Protein AF-A0A933E5W0-F1 (afdb_monomer)

Sequence (45 aa):
MNPKTEIYVSTDVEADGPIPGQNSMLSFGSAAYDAGKNLLSTFSA

Radius of gyration: 14.23 Å; Cα contacts (8 Å, |Δi|>4): 77; chains: 1; bounding box: 32×23×33 Å

pLDDT: mean 93.99, std 8.45, range [59.91, 98.75]

Secondary structure (DSSP, 8-state):
-PPPPP-EEEEEEEESSSSBTTB-EEEEEEEEE-TT--EEEEEE-

Structure (mmCIF, N/CA/C/O backbone):
data_AF-A0A933E5W0-F1
#
_entry.id   AF-A0A933E5W0-F1
#
loop_
_atom_site.group_PDB
_atom_site.id
_atom_site.type_symbol
_atom_site.label_atom_id
_atom_site.label_alt_id
_atom_site.label_comp_id
_atom_site.label_asym_id
_atom_site.label_entity_id
_atom_site.label_seq_id
_atom_site.pdbx_PDB_ins_code
_atom_site.Cartn_x
_atom_site.Cartn_y
_atom_site.Cartn_z
_atom_site.occupancy
_atom_site.B_iso_or_equiv
_atom_site.auth_seq_id
_atom_site.auth_comp_id
_atom_site.auth_asym_id
_atom_site.auth_atom_id
_atom_site.pdbx_PDB_model_num
ATOM 1 N N . MET A 1 1 ? -17.379 18.297 18.641 1.00 59.91 1 MET A N 1
ATOM 2 C CA . MET A 1 1 ? -16.896 17.678 17.389 1.00 59.91 1 MET A CA 1
ATOM 3 C C . MET A 1 1 ? -16.208 16.388 17.782 1.00 59.91 1 MET A C 1
ATOM 5 O O . MET A 1 1 ? -15.322 16.456 18.622 1.00 59.91 1 MET A O 1
ATOM 9 N N . ASN A 1 2 ? -16.632 15.236 17.262 1.00 63.28 2 ASN A N 1
ATOM 10 C CA . ASN A 1 2 ? -15.855 14.014 17.464 1.00 63.28 2 ASN A CA 1
ATOM 11 C C . ASN A 1 2 ? -14.538 14.186 16.699 1.00 63.28 2 ASN A C 1
ATOM 13 O O . ASN A 1 2 ? -14.594 14.633 15.547 1.00 63.28 2 ASN A O 1
ATOM 17 N N . PRO A 1 3 ? -13.373 13.902 17.304 1.00 72.25 3 PRO A N 1
ATOM 18 C CA . PRO A 1 3 ? -12.128 13.921 16.557 1.00 72.25 3 PRO A CA 1
ATOM 19 C C . PRO A 1 3 ? -12.277 12.950 15.386 1.00 72.25 3 PRO A C 1
ATOM 21 O O . PRO A 1 3 ? -12.727 11.815 15.556 1.00 72.25 3 PRO A O 1
ATOM 24 N N . LYS A 1 4 ? -11.988 13.436 14.179 1.00 80.06 4 LYS A N 1
ATOM 25 C CA . LYS A 1 4 ? -11.997 12.598 12.984 1.00 80.06 4 LYS A CA 1
ATOM 26 C C . LYS A 1 4 ? -10.943 11.512 13.201 1.00 80.06 4 LYS A C 1
ATOM 28 O O . LYS A 1 4 ? -9.804 11.846 13.510 1.00 80.06 4 LYS A O 1
ATOM 33 N N . THR A 1 5 ? -11.323 10.242 13.087 1.00 88.69 5 THR A N 1
ATOM 34 C CA . THR A 1 5 ? -10.369 9.136 13.215 1.00 88.69 5 THR A C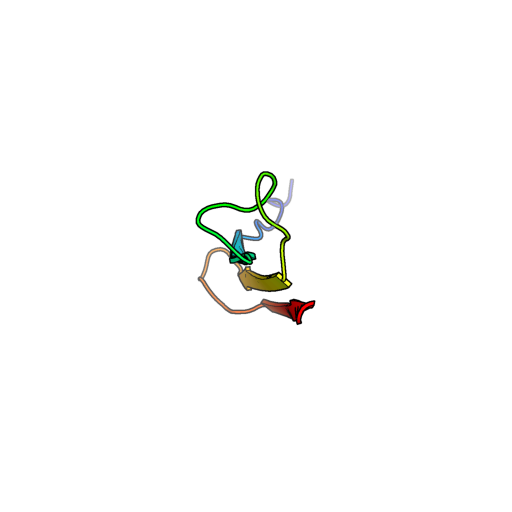A 1
ATOM 35 C C . THR A 1 5 ? -9.308 9.274 12.130 1.00 88.69 5 THR A C 1
ATOM 37 O O . THR A 1 5 ? -9.632 9.286 10.942 1.00 88.69 5 THR A O 1
ATOM 40 N N . GLU A 1 6 ? -8.053 9.422 12.543 1.00 94.88 6 GLU A N 1
ATOM 41 C CA . GLU A 1 6 ? -6.918 9.446 11.627 1.00 94.88 6 GLU A CA 1
ATOM 42 C C . GLU A 1 6 ? -6.633 8.034 11.118 1.00 94.88 6 GLU A C 1
ATOM 44 O O . GLU A 1 6 ? -6.671 7.066 11.881 1.00 94.88 6 GLU A O 1
ATOM 49 N N . ILE A 1 7 ? -6.345 7.931 9.822 1.00 96.44 7 ILE A N 1
ATOM 50 C CA . ILE A 1 7 ? -5.89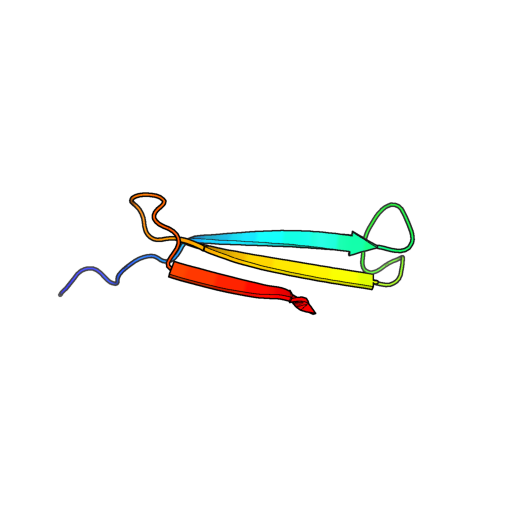2 6.700 9.180 1.00 96.44 7 ILE A CA 1
ATOM 51 C C . ILE A 1 7 ? -4.514 6.976 8.600 1.00 96.44 7 ILE A C 1
ATOM 53 O O . ILE A 1 7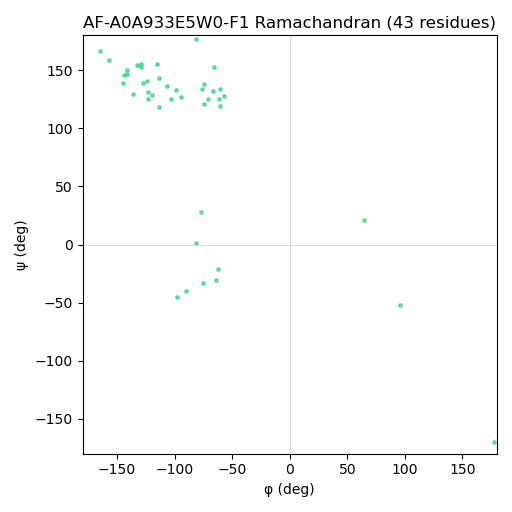 ? -4.323 7.940 7.857 1.00 96.44 7 ILE A O 1
ATOM 57 N N . TYR A 1 8 ? -3.570 6.108 8.930 1.00 97.44 8 TYR A N 1
ATOM 58 C CA . TYR A 1 8 ? -2.199 6.146 8.452 1.00 97.44 8 TYR A CA 1
ATOM 59 C C . TYR A 1 8 ? -2.042 5.076 7.380 1.00 97.44 8 TYR A C 1
ATOM 61 O O . TYR A 1 8 ? -2.348 3.912 7.626 1.00 97.44 8 TYR A O 1
ATOM 69 N N . VAL A 1 9 ? -1.583 5.454 6.189 1.00 98.25 9 VAL A N 1
ATOM 70 C CA . VAL A 1 9 ? -1.396 4.514 5.078 1.00 98.25 9 VAL A CA 1
ATOM 71 C C . VAL A 1 9 ? 0.090 4.402 4.779 1.00 98.25 9 VAL A C 1
ATOM 73 O O . VAL A 1 9 ? 0.730 5.396 4.441 1.00 98.25 9 VAL A O 1
ATOM 76 N N . SER A 1 10 ? 0.636 3.197 4.925 1.00 98.19 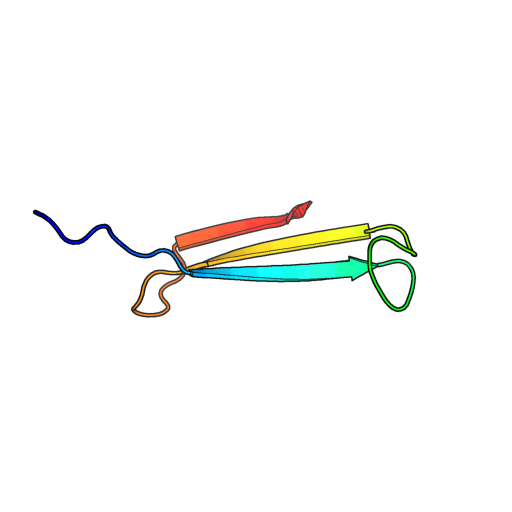10 SER A N 1
ATOM 77 C CA . SER A 1 10 ? 1.967 2.858 4.427 1.00 98.19 10 SER A CA 1
ATOM 78 C C . SER A 1 10 ? 1.804 2.241 3.048 1.00 98.19 10 SER A C 1
ATOM 80 O O . SER A 1 10 ? 1.010 1.313 2.889 1.00 98.19 10 SER A O 1
ATOM 82 N N . THR A 1 11 ? 2.521 2.781 2.068 1.00 97.88 11 THR A N 1
ATOM 83 C CA . THR A 1 11 ? 2.505 2.286 0.694 1.00 97.88 11 THR A CA 1
ATOM 84 C C . THR A 1 11 ? 3.917 1.936 0.277 1.00 97.88 11 THR A C 1
ATOM 86 O O . THR A 1 11 ? 4.827 2.744 0.453 1.00 97.88 11 THR A O 1
ATOM 89 N N . ASP A 1 12 ? 4.057 0.747 -0.286 1.00 97.12 12 ASP A N 1
ATOM 90 C CA . ASP A 1 12 ? 5.280 0.235 -0.881 1.00 97.12 12 ASP A CA 1
ATOM 91 C C . ASP A 1 12 ? 5.085 0.082 -2.394 1.00 97.12 12 ASP A C 1
ATOM 93 O O . ASP A 1 12 ? 3.977 -0.216 -2.852 1.00 97.12 12 ASP A O 1
ATOM 97 N N . VAL A 1 13 ? 6.130 0.364 -3.173 1.00 96.75 13 VAL A N 1
ATOM 98 C CA . VAL A 1 13 ? 6.075 0.431 -4.639 1.00 96.75 13 VAL A CA 1
ATOM 99 C C . VAL A 1 13 ? 7.284 -0.271 -5.226 1.00 96.75 13 VAL A C 1
ATOM 101 O O . VAL A 1 13 ? 8.416 0.093 -4.919 1.00 96.75 13 VAL A O 1
ATOM 104 N N . GLU A 1 14 ? 7.025 -1.164 -6.175 1.00 96.69 14 GLU A N 1
ATOM 105 C CA . GLU A 1 14 ? 8.053 -1.807 -6.985 1.00 96.69 14 GLU A CA 1
ATOM 106 C C . GLU A 1 14 ? 8.040 -1.232 -8.403 1.00 96.69 14 GLU A C 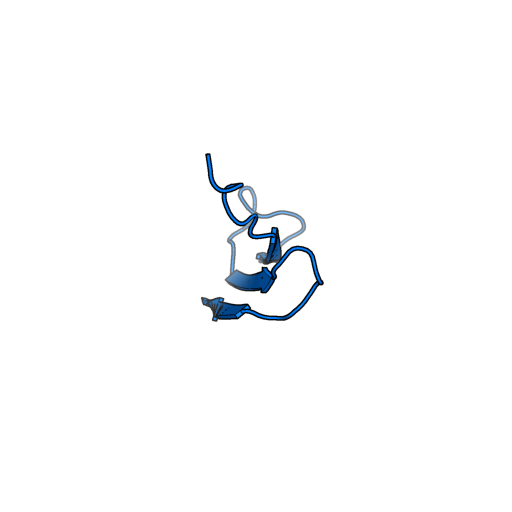1
ATOM 108 O O . GLU A 1 14 ? 6.980 -1.046 -9.014 1.00 96.69 14 GLU A O 1
ATOM 113 N N . ALA A 1 15 ? 9.223 -0.954 -8.944 1.00 97.12 15 ALA A N 1
ATOM 114 C CA . ALA A 1 15 ? 9.395 -0.402 -10.283 1.00 97.12 15 ALA A CA 1
ATOM 115 C C . ALA A 1 15 ? 10.416 -1.215 -11.089 1.00 97.12 15 ALA A C 1
ATOM 117 O O . ALA A 1 15 ? 11.325 -1.819 -10.523 1.00 97.12 15 ALA A O 1
ATOM 118 N N . ASP A 1 16 ? 10.327 -1.185 -12.420 1.00 96.81 16 ASP A N 1
ATOM 119 C CA . ASP A 1 16 ? 11.326 -1.788 -13.326 1.00 96.81 16 ASP A CA 1
ATOM 120 C C . ASP A 1 16 ? 12.607 -0.935 -13.461 1.00 96.81 16 ASP A C 1
ATOM 122 O O . ASP A 1 16 ? 13.321 -0.982 -14.463 1.00 96.81 16 ASP A O 1
ATOM 126 N N . GLY A 1 17 ? 12.930 -0.170 -12.419 1.00 96.38 17 GLY A N 1
ATOM 127 C CA . GLY A 1 17 ? 14.108 0.673 -12.324 1.00 96.38 17 GLY A CA 1
ATOM 128 C C . GLY A 1 17 ? 14.139 1.464 -11.013 1.00 96.38 17 GLY A C 1
ATOM 129 O O . GLY A 1 17 ? 13.340 1.213 -10.115 1.00 96.38 17 GLY A O 1
ATOM 130 N N . PRO A 1 18 ? 15.060 2.432 -10.869 1.00 95.62 18 PRO A N 1
ATOM 131 C CA . PRO A 1 18 ? 15.348 3.054 -9.573 1.00 95.62 18 PRO A CA 1
ATOM 132 C C . PRO A 1 18 ? 14.190 3.837 -8.946 1.00 95.62 18 PRO A C 1
ATOM 134 O O . PRO A 1 18 ? 14.133 3.956 -7.726 1.00 95.62 18 PRO A O 1
ATOM 137 N N . ILE A 1 19 ? 13.311 4.416 -9.771 1.00 93.19 19 ILE A N 1
ATOM 138 C CA . ILE A 1 19 ? 12.146 5.177 -9.311 1.00 93.19 19 ILE A CA 1
ATOM 139 C C . ILE A 1 19 ? 10.936 4.961 -10.229 1.00 93.19 19 ILE A C 1
ATOM 141 O O . ILE A 1 19 ? 11.112 4.876 -11.453 1.00 93.19 19 ILE A O 1
ATOM 145 N N . PRO A 1 20 ? 9.710 4.949 -9.675 1.00 90.75 20 PRO A N 1
ATOM 146 C CA . PRO A 1 20 ? 8.492 4.992 -10.472 1.00 90.75 20 PRO A CA 1
ATOM 147 C C . PRO A 1 20 ? 8.369 6.332 -11.218 1.00 90.75 20 PRO A C 1
ATOM 149 O O . PRO A 1 20 ? 8.888 7.365 -10.791 1.00 90.75 20 PRO A O 1
ATOM 152 N N . GLY A 1 21 ? 7.676 6.320 -12.354 1.00 90.81 21 GLY A N 1
ATOM 153 C 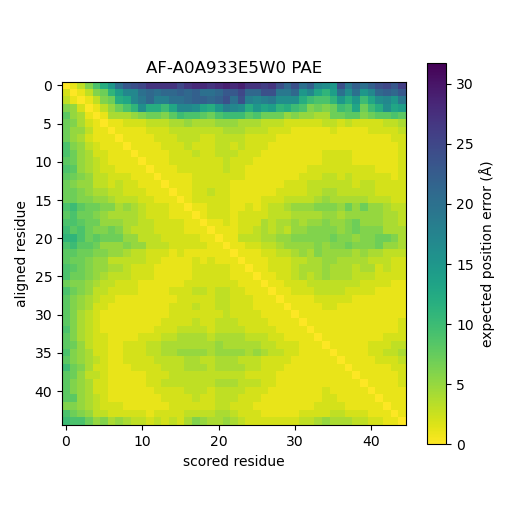CA . GLY A 1 21 ? 7.427 7.494 -13.196 1.00 90.81 21 GLY A CA 1
ATOM 154 C C . GLY A 1 21 ? 8.424 7.617 -14.346 1.00 90.81 21 GLY A C 1
ATOM 155 O O . GLY A 1 21 ? 8.002 7.707 -15.494 1.00 90.81 21 GLY A O 1
ATOM 156 N N . GLN A 1 22 ? 9.732 7.566 -14.062 1.00 96.19 22 GLN A N 1
ATOM 157 C CA . GLN A 1 22 ? 10.739 7.359 -15.119 1.00 96.19 22 GLN A CA 1
ATOM 158 C C . GLN A 1 22 ? 10.769 5.903 -15.598 1.00 96.19 22 GLN A C 1
ATOM 160 O O . GLN A 1 22 ? 11.019 5.652 -16.772 1.00 96.19 22 GLN A O 1
ATOM 165 N N . ASN A 1 23 ? 10.506 4.973 -14.681 1.00 96.81 23 ASN A N 1
ATOM 166 C CA . ASN A 1 23 ? 10.371 3.543 -14.927 1.00 96.81 23 ASN A CA 1
ATOM 167 C C . ASN A 1 23 ? 8.914 3.137 -14.604 1.00 96.81 23 ASN A C 1
ATOM 169 O O . ASN A 1 23 ? 8.216 3.839 -13.855 1.00 96.81 23 ASN A O 1
ATOM 173 N N . SER A 1 24 ? 8.431 2.049 -15.199 1.00 96.12 24 SER A N 1
ATOM 174 C CA . SER A 1 24 ? 7.102 1.476 -14.972 1.00 96.12 24 SER A CA 1
ATOM 175 C C . SER A 1 24 ? 6.934 1.062 -13.511 1.00 96.12 24 SER A C 1
ATOM 177 O O . SER A 1 24 ? 7.783 0.382 -12.938 1.00 96.12 24 SER A O 1
ATOM 179 N N . MET A 1 25 ? 5.795 1.418 -12.915 1.00 96.25 25 MET A N 1
ATOM 180 C CA . MET A 1 25 ? 5.356 0.806 -11.662 1.00 96.25 25 MET A CA 1
ATOM 181 C C . MET A 1 25 ? 4.846 -0.600 -11.971 1.00 96.25 25 MET A C 1
ATOM 183 O O . MET A 1 25 ? 3.929 -0.754 -12.777 1.00 96.25 25 MET A O 1
ATOM 187 N N . LEU A 1 26 ? 5.455 -1.607 -11.354 1.00 95.94 26 LEU A N 1
ATOM 188 C CA . LEU A 1 26 ? 5.112 -3.010 -11.577 1.00 95.94 26 LEU A CA 1
ATOM 189 C C . LEU A 1 26 ? 4.030 -3.485 -10.619 1.00 95.94 26 LEU A C 1
ATOM 191 O O . LEU A 1 26 ? 3.140 -4.227 -11.022 1.00 95.94 26 LEU A O 1
ATOM 195 N N . SER A 1 27 ? 4.118 -3.045 -9.368 1.00 96.62 27 SER A N 1
ATOM 196 C CA . SER A 1 27 ? 3.134 -3.336 -8.337 1.00 96.62 27 SER A CA 1
ATOM 197 C C . SER A 1 27 ? 3.192 -2.295 -7.233 1.00 96.62 27 SER A C 1
ATOM 199 O O . SER A 1 27 ? 4.223 -1.646 -7.022 1.00 96.62 27 SER A O 1
ATOM 201 N N . PHE A 1 28 ? 2.106 -2.183 -6.480 1.00 97.31 28 PHE A N 1
ATOM 202 C CA . PHE A 1 28 ? 2.114 -1.475 -5.209 1.00 97.31 28 PHE A CA 1
ATOM 203 C C . PHE A 1 28 ? 1.259 -2.191 -4.169 1.00 97.31 28 PHE A C 1
ATOM 205 O O . PHE A 1 28 ? 0.270 -2.864 -4.471 1.00 97.31 28 PHE A O 1
ATOM 212 N N . GLY A 1 29 ? 1.657 -2.032 -2.915 1.00 98.25 29 GLY A N 1
ATOM 213 C CA . GLY A 1 29 ? 0.933 -2.531 -1.759 1.00 98.25 29 GLY A CA 1
ATOM 214 C C . GLY A 1 29 ? 0.636 -1.393 -0.802 1.00 98.25 29 GLY A C 1
ATOM 215 O O . GLY A 1 29 ? 1.487 -0.537 -0.575 1.00 98.25 29 GLY A O 1
ATOM 216 N N . SER A 1 30 ? -0.554 -1.388 -0.210 1.00 98.75 30 SER A N 1
ATOM 217 C CA . SER A 1 30 ? -0.902 -0.440 0.849 1.00 98.75 30 SER A CA 1
ATOM 218 C C . SER A 1 30 ? -1.442 -1.159 2.075 1.00 98.75 30 SER A C 1
ATOM 220 O O . SER A 1 30 ? -2.263 -2.070 1.964 1.00 98.75 30 SER A O 1
ATOM 222 N N . ALA A 1 31 ? -1.027 -0.700 3.253 1.00 98.62 31 ALA A N 1
ATOM 223 C CA . ALA A 1 31 ? -1.548 -1.126 4.543 1.00 98.62 31 ALA A CA 1
ATOM 224 C C . 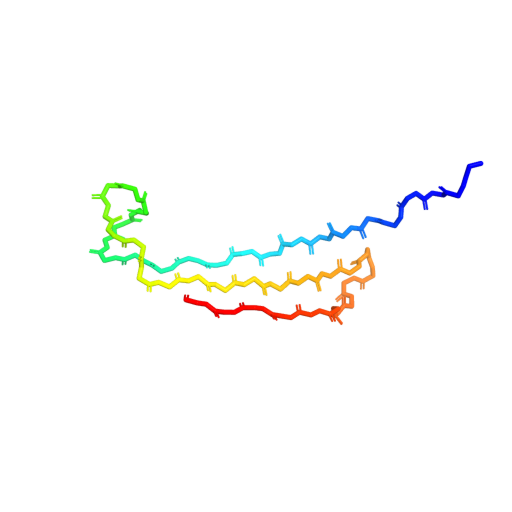ALA A 1 31 ? -2.071 0.091 5.315 1.00 98.62 31 ALA A C 1
ATOM 226 O O . ALA A 1 31 ? -1.358 1.081 5.503 1.00 98.62 31 ALA A O 1
ATOM 227 N N . ALA A 1 32 ? -3.334 0.020 5.736 1.00 98.38 32 ALA A N 1
ATOM 228 C CA . ALA A 1 32 ? -4.000 1.071 6.497 1.00 98.38 32 ALA A CA 1
ATOM 229 C C . ALA A 1 32 ? -3.984 0.741 7.992 1.00 98.38 32 ALA A C 1
ATOM 231 O O . ALA A 1 32 ? -4.355 -0.366 8.383 1.00 98.38 32 ALA A O 1
ATOM 232 N N . TYR A 1 33 ? -3.616 1.718 8.817 1.00 98.06 33 TYR A N 1
ATOM 233 C CA . TYR A 1 33 ? -3.508 1.596 10.266 1.00 98.06 33 TYR A CA 1
ATOM 234 C C . TYR A 1 33 ? -4.264 2.713 10.987 1.00 98.06 33 TYR A C 1
ATOM 236 O O . TYR A 1 33 ? -4.396 3.824 10.468 1.00 98.06 33 TYR A O 1
ATOM 244 N N . ASP A 1 34 ? -4.722 2.436 12.206 1.00 96.38 34 ASP A N 1
ATOM 245 C CA . ASP A 1 34 ? -5.145 3.485 13.139 1.00 96.38 34 ASP A CA 1
ATOM 246 C C . ASP A 1 34 ? -3.940 4.121 13.867 1.00 96.38 34 ASP A C 1
ATOM 248 O O . ASP A 1 34 ? -2.790 3.701 13.713 1.00 96.38 34 ASP A O 1
ATOM 252 N N . ALA A 1 35 ? -4.194 5.135 14.700 1.00 95.00 35 ALA A N 1
ATOM 253 C CA . ALA A 1 35 ? -3.155 5.795 15.501 1.00 95.00 35 ALA A CA 1
ATOM 254 C C . ALA A 1 35 ? -2.454 4.858 16.511 1.00 95.00 35 ALA A C 1
ATOM 256 O O . ALA A 1 35 ? -1.339 5.137 16.950 1.00 95.00 35 ALA A O 1
ATOM 257 N N . GLY A 1 36 ? -3.092 3.741 16.871 1.00 95.25 36 GLY A N 1
ATOM 258 C CA . GLY A 1 36 ? -2.524 2.678 17.699 1.00 95.25 36 GLY A CA 1
ATOM 259 C C . GLY A 1 36 ? -1.633 1.707 16.922 1.00 95.25 36 GLY A C 1
ATOM 260 O O . GLY A 1 36 ? -1.090 0.784 17.525 1.00 95.25 36 GLY A O 1
ATOM 261 N N . LYS A 1 37 ? -1.443 1.928 15.612 1.00 95.56 37 LYS A N 1
ATOM 262 C CA . LYS A 1 37 ? -0.724 1.041 14.685 1.00 95.56 37 LYS A CA 1
ATOM 263 C C . LYS A 1 37 ? -1.411 -0.314 14.491 1.00 95.56 37 LYS A C 1
ATOM 265 O O . LYS A 1 37 ? -0.766 -1.268 14.058 1.00 95.56 37 LYS A O 1
ATOM 270 N N . ASN A 1 38 ? -2.708 -0.41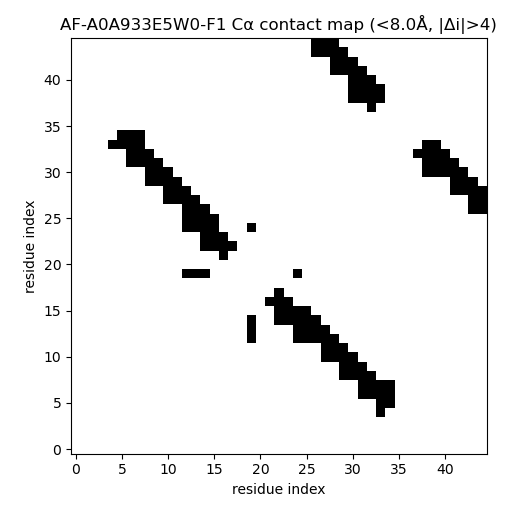6 14.781 1.00 97.31 38 ASN A N 1
ATOM 271 C CA . ASN A 1 38 ? -3.473 -1.626 14.493 1.00 97.31 38 ASN A CA 1
ATOM 272 C C . ASN A 1 38 ? -3.790 -1.685 12.999 1.00 97.31 38 ASN A C 1
ATOM 274 O O . ASN A 1 38 ? -4.215 -0.684 12.422 1.00 97.31 38 ASN A O 1
ATOM 278 N N . LEU A 1 39 ? -3.591 -2.848 12.373 1.00 98.00 39 LEU A N 1
ATOM 279 C CA . LEU A 1 39 ? -3.897 -3.048 10.956 1.00 98.00 39 LEU A CA 1
ATOM 280 C C . LEU A 1 39 ? -5.414 -3.062 10.743 1.00 98.00 39 LEU A C 1
ATOM 282 O O . LEU A 1 39 ? -6.125 -3.858 11.354 1.00 98.00 39 LEU A O 1
ATOM 286 N N . LEU A 1 40 ? -5.890 -2.207 9.844 1.00 98.06 40 LEU A N 1
ATOM 287 C CA . LEU A 1 40 ? -7.300 -2.102 9.478 1.00 98.06 40 LEU A CA 1
ATOM 288 C C . LEU A 1 40 ? -7.608 -2.879 8.196 1.00 98.06 40 LEU A C 1
ATOM 290 O O . LEU A 1 40 ? -8.616 -3.576 8.123 1.00 98.06 40 LEU A O 1
ATOM 294 N N . SER A 1 41 ? -6.761 -2.736 7.172 1.00 98.50 41 SER A N 1
ATOM 295 C CA . SER A 1 41 ? -6.932 -3.401 5.877 1.00 98.50 41 SER A CA 1
ATOM 296 C C . SER A 1 41 ? -5.649 -3.361 5.041 1.00 98.50 41 SER A C 1
ATOM 298 O O . SER A 1 41 ? -4.734 -2.584 5.329 1.00 98.50 41 SER A O 1
ATOM 300 N N . THR A 1 42 ? -5.614 -4.175 3.984 1.00 98.69 42 THR A N 1
ATOM 301 C CA . THR A 1 42 ? -4.528 -4.227 2.996 1.00 98.69 42 THR A CA 1
ATOM 302 C C . THR A 1 42 ? -5.074 -4.214 1.570 1.00 98.69 42 THR A C 1
ATOM 304 O O . THR A 1 42 ? -6.208 -4.632 1.329 1.00 98.69 42 THR A O 1
ATOM 307 N N . PHE A 1 43 ? -4.263 -3.734 0.631 1.00 98.62 43 PHE A N 1
ATOM 308 C CA . PHE A 1 43 ? -4.529 -3.766 -0.806 1.00 98.62 43 PHE A CA 1
ATOM 309 C C . PHE A 1 43 ? -3.238 -4.061 -1.577 1.00 98.62 43 PHE A C 1
ATOM 311 O O . PHE A 1 43 ? -2.166 -3.630 -1.152 1.00 98.62 43 PHE A O 1
ATOM 318 N N . SER A 1 44 ? -3.351 -4.764 -2.706 1.00 97.81 44 SER A N 1
ATOM 319 C CA . SER A 1 44 ? -2.256 -5.018 -3.645 1.00 97.81 44 SER A CA 1
ATOM 320 C C . SER A 1 44 ? -2.784 -5.025 -5.080 1.00 97.81 44 SER A C 1
ATOM 322 O O . SER A 1 44 ? -3.873 -5.557 -5.326 1.00 97.81 44 SER A O 1
ATOM 324 N N . ALA A 1 45 ? -2.021 -4.423 -5.996 1.00 94.75 45 ALA A N 1
ATOM 325 C CA . ALA A 1 45 ? -2.248 -4.431 -7.440 1.00 94.75 45 ALA A CA 1
ATOM 326 C C . ALA A 1 45 ? -0.931 -4.351 -8.214 1.00 94.75 45 ALA A C 1
ATOM 328 O O . ALA A 1 45 ? 0.074 -3.883 -7.624 1.00 94.75 45 ALA A O 1
#

Foldseek 3Di:
DPPDFDKDKDKDWDFPDDDDPVTPTPKMKIWIATPVRDTDDIDMD

Mean predicted aligned error: 3.89 Å

Solvent-accessible surface area (backbone atoms only — not comparable to full-atom values): 2853 Å² total; per-residue (Å²): 131,80,79,77,84,63,74,48,73,52,72,50,77,44,40,81,46,99,45,62,84,89,23,57,69,73,36,41,38,39,41,36,20,42,90,87,66,47,81,76,51,74,52,75,87

Nearest PDB structures (foldseek):
  3c94-assembly1_A  TM=8.925E-01  e=1.723E-01  Escherichia coli
  5af0-assembly4_D  TM=7.279E-01  e=1.968E-01  Bombyx mori
  6sty-assembly2_E  TM=8.216E-01  e=2.404E-01  Homo sapiens
  5af0-assembly3_C  TM=7.167E-01  e=2.570E-01  Bombyx mori
  7nfx-assembly1_t  TM=5.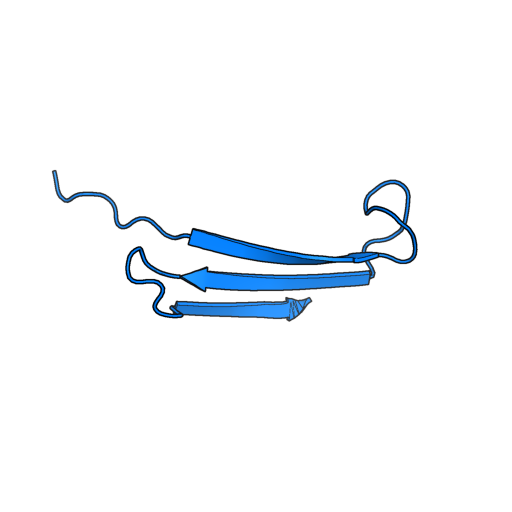378E-01  e=6.987E-01  Homo sapiens